Protein AF-A0A1C6MZS5-F1 (afdb_monomer)

Structure (mmCIF, N/CA/C/O backbone):
data_AF-A0A1C6MZS5-F1
#
_entry.id   AF-A0A1C6MZS5-F1
#
loop_
_atom_site.group_PDB
_atom_site.id
_atom_site.type_symbol
_atom_site.label_atom_id
_atom_site.label_alt_id
_atom_site.label_comp_id
_atom_site.label_asym_id
_atom_site.label_entity_id
_atom_site.label_seq_id
_atom_site.pdbx_PDB_ins_code
_atom_site.Cartn_x
_atom_site.Cartn_y
_atom_site.Cartn_z
_atom_site.occupancy
_atom_site.B_iso_or_equiv
_atom_site.auth_seq_id
_atom_site.auth_comp_id
_atom_site.auth_asym_id
_atom_site.auth_atom_id
_atom_site.pdbx_PDB_model_num
ATOM 1 N N . MET A 1 1 ? 2.129 -9.253 -10.970 1.00 88.56 1 MET A N 1
ATOM 2 C CA . MET A 1 1 ? 3.436 -8.562 -10.920 1.00 88.56 1 MET A CA 1
ATOM 3 C C . MET A 1 1 ? 3.468 -7.605 -12.086 1.00 88.56 1 MET A C 1
ATOM 5 O O . MET A 1 1 ? 2.915 -7.950 -13.123 1.00 88.56 1 MET A O 1
ATOM 9 N N . ILE A 1 2 ? 4.028 -6.419 -11.898 1.00 95.75 2 ILE A N 1
ATOM 10 C CA . ILE A 1 2 ? 4.122 -5.400 -12.945 1.00 95.75 2 ILE A CA 1
ATOM 11 C C . ILE A 1 2 ? 5.576 -5.397 -13.419 1.00 95.75 2 ILE A C 1
ATOM 13 O O . ILE A 1 2 ? 6.481 -5.426 -12.581 1.00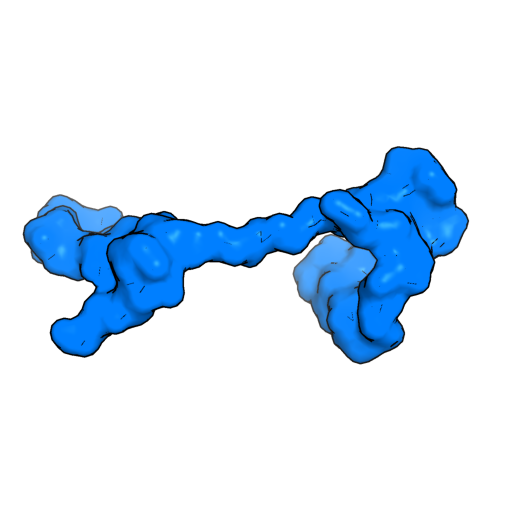 95.75 2 ILE A O 1
ATOM 17 N N . ALA A 1 3 ? 5.793 -5.431 -14.735 1.00 95.94 3 ALA A N 1
ATOM 18 C CA . ALA A 1 3 ? 7.131 -5.337 -15.316 1.00 95.94 3 ALA A CA 1
ATOM 19 C C . ALA A 1 3 ? 7.825 -4.041 -14.867 1.00 95.94 3 ALA A C 1
ATOM 21 O O . ALA A 1 3 ? 7.155 -3.090 -14.455 1.00 95.94 3 ALA A O 1
ATOM 22 N N . SER A 1 4 ? 9.157 -3.999 -14.919 1.00 96.00 4 SER A N 1
ATOM 23 C CA . SER A 1 4 ? 9.908 -2.822 -14.472 1.00 96.00 4 SER A CA 1
ATOM 24 C C . SER A 1 4 ? 9.542 -1.554 -15.249 1.00 96.00 4 SER A C 1
ATOM 26 O O . SER A 1 4 ? 9.655 -0.476 -14.695 1.00 96.00 4 SER A O 1
ATOM 28 N N . ASP A 1 5 ? 9.033 -1.650 -16.472 1.00 94.06 5 ASP A N 1
ATOM 29 C CA . ASP A 1 5 ? 8.537 -0.547 -17.305 1.00 94.06 5 ASP A CA 1
ATOM 30 C C . ASP A 1 5 ? 6.998 -0.484 -17.394 1.00 94.06 5 ASP A C 1
ATOM 32 O O . ASP A 1 5 ? 6.441 0.324 -18.130 1.00 94.06 5 ASP A O 1
ATOM 36 N N . GLY A 1 6 ? 6.292 -1.327 -16.637 1.00 95.69 6 GLY A N 1
ATOM 37 C CA . GLY A 1 6 ? 4.839 -1.478 -16.736 1.00 95.69 6 GLY A CA 1
ATOM 38 C C . GLY A 1 6 ? 4.021 -0.542 -15.841 1.00 95.69 6 GLY A C 1
ATOM 39 O O . GLY A 1 6 ? 2.797 -0.671 -15.802 1.00 95.69 6 GLY A O 1
ATOM 40 N N . LEU A 1 7 ? 4.663 0.341 -15.069 1.00 96.06 7 LEU A N 1
ATOM 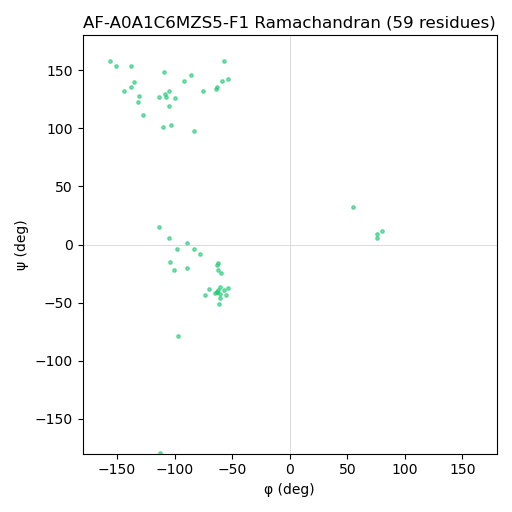41 C CA . LEU A 1 7 ? 3.963 1.340 -14.257 1.00 96.06 7 LEU A CA 1
ATOM 42 C C . LEU A 1 7 ? 3.649 2.593 -15.083 1.00 96.06 7 LEU A C 1
ATOM 44 O O . LEU A 1 7 ? 4.485 3.005 -15.883 1.00 96.06 7 LEU A O 1
ATOM 48 N N . PRO A 1 8 ? 2.513 3.263 -14.824 1.00 96.62 8 PRO A N 1
ATOM 49 C CA . PRO A 1 8 ? 2.325 4.646 -15.248 1.0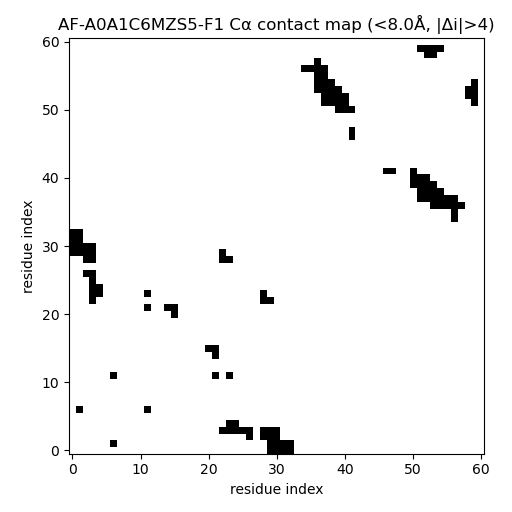0 96.62 8 PRO A CA 1
ATOM 50 C C . PRO A 1 8 ? 3.475 5.543 -14.760 1.00 96.62 8 PRO A C 1
ATOM 52 O O . PRO A 1 8 ? 3.963 5.370 -13.636 1.00 96.62 8 PRO A O 1
ATOM 55 N N . ASP A 1 9 ? 3.891 6.506 -15.588 1.00 95.62 9 ASP A N 1
ATOM 56 C CA . ASP A 1 9 ? 5.055 7.363 -15.318 1.00 95.62 9 ASP A CA 1
ATOM 57 C C . ASP A 1 9 ? 4.953 8.094 -13.974 1.00 95.62 9 ASP A C 1
ATOM 59 O O . ASP A 1 9 ? 5.899 8.088 -13.186 1.00 95.62 9 ASP A O 1
ATOM 63 N N . ASP A 1 10 ? 3.777 8.640 -13.661 1.00 97.88 10 ASP A N 1
ATOM 64 C CA . ASP A 1 10 ? 3.500 9.353 -12.409 1.00 97.88 10 ASP A CA 1
ATOM 65 C C . ASP A 1 10 ? 3.680 8.472 -11.157 1.00 97.88 10 ASP A C 1
ATOM 67 O O . ASP A 1 10 ? 4.180 8.914 -10.113 1.00 97.88 10 ASP A O 1
ATOM 71 N N . THR A 1 11 ? 3.313 7.199 -11.272 1.00 97.06 11 THR A N 1
ATOM 72 C CA . THR A 1 11 ? 3.434 6.182 -10.230 1.00 97.06 11 THR A CA 1
ATOM 73 C C . THR A 1 11 ? 4.892 5.767 -10.063 1.00 97.06 11 THR A C 1
ATOM 75 O O . THR A 1 11 ? 5.377 5.674 -8.931 1.00 97.06 11 THR A O 1
ATOM 78 N N . GLY A 1 12 ? 5.607 5.566 -11.174 1.00 96.94 12 GLY A N 1
ATOM 79 C CA . GLY A 1 12 ? 7.042 5.281 -11.175 1.00 96.94 12 GLY A CA 1
ATOM 80 C C . GLY A 1 12 ? 7.861 6.412 -10.550 1.00 96.94 12 GLY A C 1
ATOM 81 O O . GLY A 1 12 ? 8.687 6.169 -9.669 1.00 96.94 12 GLY A O 1
ATOM 82 N N . ASP A 1 13 ? 7.568 7.658 -10.917 1.00 97.75 13 ASP A N 1
ATOM 83 C CA . ASP A 1 13 ? 8.242 8.843 -10.381 1.00 97.75 13 ASP A CA 1
ATOM 84 C C . ASP A 1 13 ? 7.977 9.016 -8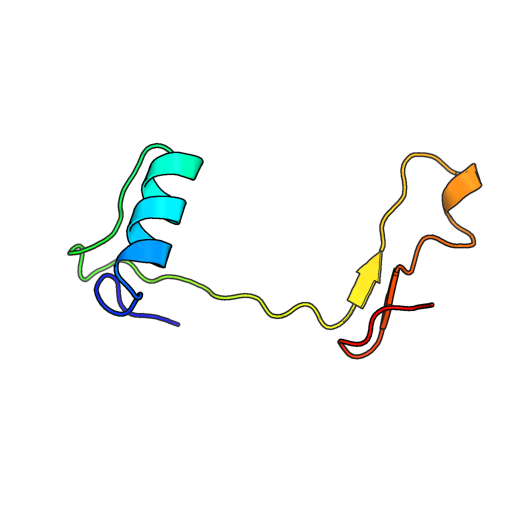.880 1.00 97.75 13 ASP A C 1
ATOM 86 O O . ASP A 1 13 ? 8.892 9.293 -8.097 1.00 97.75 13 ASP A O 1
ATOM 90 N N . SER A 1 14 ? 6.734 8.787 -8.447 1.00 97.75 14 SER A N 1
ATOM 91 C CA . SER A 1 14 ? 6.361 8.815 -7.029 1.00 97.75 14 SER A CA 1
ATOM 92 C C . SER A 1 14 ? 7.082 7.732 -6.220 1.00 97.75 14 SER A C 1
ATOM 94 O O . SER A 1 14 ? 7.560 8.008 -5.114 1.00 97.75 14 SER A O 1
ATOM 96 N N . PHE A 1 15 ? 7.211 6.519 -6.768 1.00 96.75 15 PHE A N 1
ATOM 97 C CA . PHE A 1 15 ? 7.974 5.430 -6.156 1.00 96.75 15 PHE A CA 1
ATOM 98 C C . PHE A 1 15 ? 9.451 5.810 -5.995 1.00 96.75 15 PHE A C 1
ATOM 100 O O . PHE A 1 15 ? 9.988 5.744 -4.884 1.00 96.75 15 PHE A O 1
ATOM 107 N N . ALA A 1 16 ? 10.085 6.278 -7.076 1.00 96.94 16 ALA A N 1
ATOM 108 C CA . ALA A 1 16 ? 11.494 6.657 -7.079 1.00 96.94 16 ALA A CA 1
ATOM 109 C C . ALA A 1 16 ? 11.784 7.792 -6.089 1.00 96.94 16 ALA A C 1
ATOM 111 O O . ALA A 1 16 ? 12.736 7.716 -5.311 1.00 96.94 16 ALA A O 1
ATOM 112 N N . LYS A 1 17 ? 10.916 8.8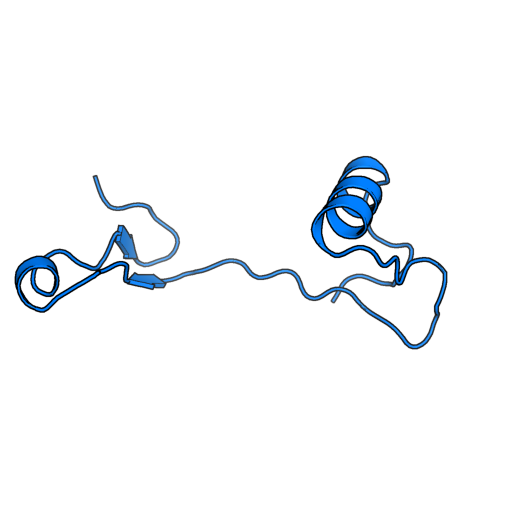10 -6.035 1.00 98.19 17 LYS A N 1
ATOM 113 C CA . LYS A 1 17 ? 11.019 9.910 -5.068 1.00 98.19 17 LYS A CA 1
ATOM 114 C C . LYS A 1 17 ? 10.870 9.437 -3.622 1.00 98.19 17 LYS A C 1
ATOM 116 O O . LYS A 1 17 ? 11.574 9.931 -2.744 1.00 98.19 17 LYS A O 1
ATOM 121 N N . LYS A 1 18 ? 9.943 8.512 -3.351 1.00 97.81 18 LYS A N 1
ATOM 122 C CA . LYS A 1 18 ? 9.676 8.022 -1.991 1.00 97.81 18 LYS A CA 1
ATOM 123 C C . LYS A 1 18 ? 10.812 7.155 -1.452 1.00 97.81 18 LYS A C 1
ATOM 125 O O . LYS A 1 18 ? 11.087 7.221 -0.255 1.00 97.81 18 LYS A O 1
ATOM 130 N N . LEU A 1 19 ? 11.421 6.330 -2.303 1.00 96.25 19 LEU A N 1
ATOM 131 C CA . LEU A 1 19 ? 12.408 5.335 -1.878 1.00 96.25 19 LEU A CA 1
ATOM 132 C C . LEU A 1 19 ? 13.859 5.723 -2.185 1.00 96.25 19 LEU A C 1
ATOM 134 O O . LEU A 1 19 ? 14.766 5.130 -1.608 1.00 96.25 19 LEU A O 1
ATOM 138 N N . GLY A 1 20 ? 14.090 6.716 -3.048 1.00 97.56 20 GLY A N 1
ATOM 139 C CA . GLY A 1 20 ? 15.425 7.199 -3.414 1.00 97.56 20 GLY A CA 1
ATOM 140 C C . GLY A 1 20 ? 16.149 6.341 -4.457 1.00 97.56 20 GLY A C 1
ATOM 141 O O . GLY A 1 20 ? 17.345 6.525 -4.669 1.00 97.56 20 GLY A O 1
ATOM 142 N N . TRP A 1 21 ? 15.453 5.403 -5.102 1.00 95.75 21 TRP A N 1
ATOM 143 C CA . TRP A 1 21 ? 15.987 4.546 -6.162 1.00 95.75 21 TRP A CA 1
ATOM 144 C C . TRP A 1 21 ? 14.881 4.144 -7.145 1.00 95.75 21 TRP A C 1
ATOM 146 O O . TRP A 1 21 ? 13.710 4.090 -6.777 1.00 95.75 21 TRP A O 1
ATOM 156 N N . ASP A 1 22 ? 15.258 3.850 -8.391 1.00 95.50 22 ASP A N 1
ATOM 157 C CA . ASP A 1 22 ? 14.319 3.582 -9.485 1.00 95.50 22 ASP A CA 1
ATOM 158 C C . ASP A 1 22 ? 14.640 2.243 -10.176 1.00 95.50 22 ASP A C 1
ATOM 160 O O . ASP A 1 22 ? 15.707 2.143 -10.788 1.00 95.50 22 ASP A O 1
ATOM 164 N N . PRO A 1 23 ? 13.794 1.197 -10.058 1.00 94.56 23 PRO A N 1
ATOM 165 C CA . PRO A 1 23 ? 13.984 -0.086 -10.738 1.00 94.56 23 PRO A CA 1
ATOM 166 C C . PRO A 1 23 ? 13.591 -0.103 -12.217 1.00 94.56 23 PRO A C 1
ATOM 168 O O . PRO A 1 23 ? 13.844 -1.124 -12.860 1.00 94.56 23 PRO A O 1
ATOM 171 N N . ARG A 1 24 ? 12.964 0.952 -12.756 1.00 95.94 24 ARG A N 1
ATOM 172 C CA . ARG A 1 24 ? 12.478 0.954 -14.142 1.00 95.94 24 ARG A CA 1
ATOM 173 C C . ARG A 1 24 ? 13.621 0.721 -15.137 1.00 95.94 24 ARG A C 1
ATOM 175 O O . ARG A 1 24 ? 14.741 1.188 -14.933 1.00 95.94 24 ARG A O 1
ATOM 182 N N . GLY A 1 25 ? 13.351 -0.055 -16.189 1.00 95.19 25 GLY A N 1
ATOM 183 C CA . GLY A 1 25 ? 14.348 -0.446 -17.197 1.00 95.19 25 GLY A CA 1
ATOM 184 C C . GLY A 1 25 ? 15.336 -1.535 -16.753 1.00 95.19 25 GLY A C 1
ATOM 185 O O . GLY A 1 25 ? 16.312 -1.798 -17.452 1.00 95.19 25 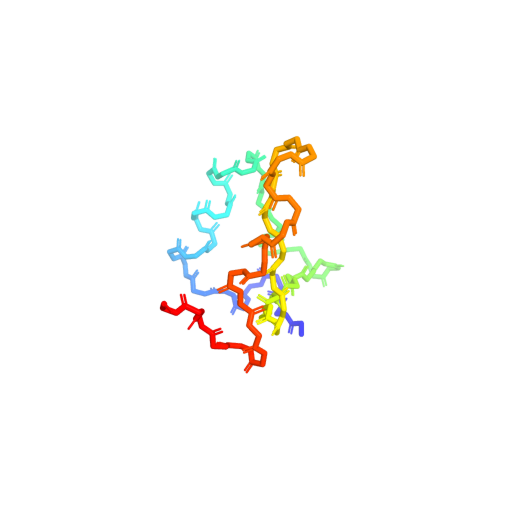GLY A O 1
ATOM 186 N N . ARG A 1 26 ? 15.124 -2.166 -15.589 1.00 95.12 26 ARG A N 1
ATOM 187 C CA . ARG A 1 26 ? 15.878 -3.355 -15.164 1.00 95.12 26 ARG A CA 1
ATOM 188 C C . ARG A 1 26 ? 15.026 -4.603 -15.364 1.00 95.12 26 ARG A C 1
ATOM 190 O O . ARG A 1 26 ? 14.152 -4.886 -14.552 1.00 95.12 26 ARG A O 1
ATOM 197 N N . ASP A 1 27 ? 15.299 -5.371 -16.413 1.00 90.62 27 ASP A N 1
ATOM 198 C CA . ASP A 1 27 ? 14.460 -6.510 -16.836 1.00 90.62 27 ASP A CA 1
ATOM 199 C C . ASP A 1 27 ? 14.346 -7.639 -15.801 1.00 90.62 27 ASP A C 1
ATOM 201 O O . ASP A 1 27 ? 13.391 -8.412 -15.807 1.00 90.62 27 ASP A O 1
ATOM 205 N N . THR A 1 28 ? 15.304 -7.738 -14.877 1.00 95.81 28 THR A N 1
ATOM 206 C CA . THR A 1 28 ? 15.273 -8.724 -13.786 1.00 95.81 28 THR A CA 1
ATOM 207 C C . THR A 1 28 ? 14.433 -8.282 -12.583 1.00 95.81 28 THR A C 1
ATOM 209 O O . THR A 1 28 ? 14.286 -9.049 -11.632 1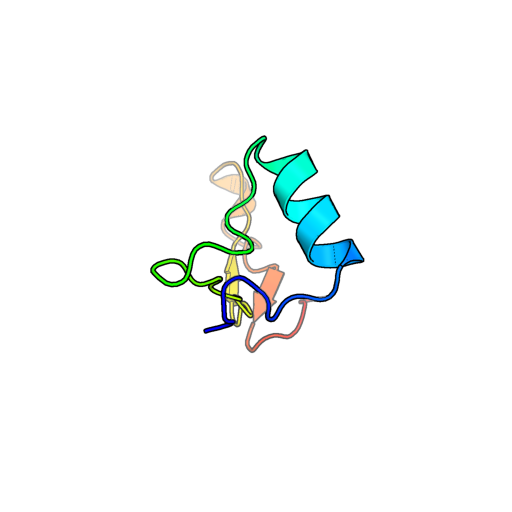.00 95.81 28 THR A O 1
ATOM 212 N N . TRP A 1 29 ? 13.886 -7.063 -12.600 1.00 96.06 29 TRP A N 1
ATOM 213 C CA . TRP A 1 29 ? 13.118 -6.476 -11.503 1.00 96.06 29 TRP A CA 1
ATOM 214 C C . TRP A 1 29 ? 11.637 -6.372 -11.866 1.00 96.06 29 TRP A C 1
ATOM 216 O O . TRP A 1 29 ? 11.264 -6.151 -13.015 1.00 96.06 29 TRP A O 1
ATOM 226 N N . VAL A 1 30 ? 10.776 -6.500 -10.857 1.00 96.50 30 VAL A N 1
ATOM 227 C CA . VAL A 1 30 ? 9.321 -6.357 -10.990 1.00 96.50 30 VAL A CA 1
ATOM 228 C C . VAL A 1 30 ? 8.766 -5.567 -9.814 1.00 96.50 30 VAL A C 1
ATOM 230 O O . VAL A 1 30 ? 9.315 -5.611 -8.711 1.00 96.50 30 VAL A O 1
ATOM 233 N N . PHE A 1 31 ? 7.635 -4.898 -10.021 1.00 96.50 31 PHE A N 1
ATOM 234 C CA . PHE A 1 31 ? 6.856 -4.328 -8.929 1.00 96.50 31 PHE A CA 1
ATOM 235 C C . PHE A 1 31 ? 5.793 -5.314 -8.440 1.00 96.50 31 PHE A C 1
ATOM 237 O O . PHE A 1 31 ? 5.111 -6.002 -9.215 1.00 96.50 31 PHE A O 1
ATOM 244 N N . LEU A 1 32 ? 5.618 -5.341 -7.121 1.00 95.81 32 LEU A N 1
ATOM 245 C CA . LEU A 1 32 ? 4.534 -6.043 -6.448 1.00 95.81 32 LEU A CA 1
ATOM 246 C C . LEU A 1 32 ? 3.505 -5.013 -5.984 1.00 95.81 32 LEU A C 1
ATOM 248 O O . LEU A 1 32 ? 3.819 -4.134 -5.186 1.00 95.81 32 LEU A O 1
ATOM 252 N N . ALA A 1 33 ? 2.278 -5.133 -6.483 1.00 93.88 33 ALA A N 1
ATOM 253 C CA . ALA A 1 33 ? 1.160 -4.307 -6.052 1.00 93.88 33 ALA A CA 1
ATOM 254 C C . ALA A 1 33 ? 0.303 -5.094 -5.054 1.00 93.88 33 ALA A C 1
ATOM 256 O O . ALA A 1 33 ? -0.115 -6.221 -5.333 1.00 93.88 33 ALA A O 1
ATOM 257 N N . PHE A 1 34 ? 0.076 -4.506 -3.880 1.00 94.69 34 PHE A N 1
ATOM 258 C CA . PHE A 1 34 ? -0.674 -5.117 -2.787 1.00 94.69 34 PHE A CA 1
ATOM 259 C C . PHE A 1 34 ? -2.040 -4.446 -2.643 1.00 94.69 34 PHE A C 1
ATOM 261 O O . PHE A 1 34 ? -2.123 -3.233 -2.468 1.00 94.69 34 PHE A O 1
ATOM 268 N N . TRP A 1 35 ? -3.102 -5.254 -2.646 1.00 95.56 35 TRP A N 1
ATOM 269 C CA . TRP A 1 35 ? -4.459 -4.822 -2.307 1.00 95.56 35 TRP A CA 1
ATOM 270 C C . TRP A 1 35 ? -4.859 -5.440 -0.966 1.00 95.56 35 TRP A C 1
ATOM 272 O O . TRP A 1 35 ? -5.190 -6.630 -0.920 1.00 95.56 35 TRP A O 1
ATOM 282 N N . PRO A 1 36 ? -4.793 -4.682 0.144 1.00 96.56 36 PRO A N 1
ATOM 283 C CA . PRO A 1 36 ? -5.120 -5.223 1.452 1.00 96.56 36 PRO A CA 1
ATOM 284 C C . PRO A 1 36 ? -6.589 -5.657 1.506 1.00 96.56 36 PRO A C 1
ATOM 286 O O . PRO A 1 36 ? -7.491 -4.958 1.054 1.00 96.56 36 PRO A O 1
ATOM 289 N N . ARG A 1 37 ? -6.827 -6.839 2.082 1.00 97.81 37 ARG A N 1
ATOM 290 C CA . ARG A 1 37 ? -8.176 -7.352 2.390 1.00 97.81 37 ARG A CA 1
ATOM 291 C C . ARG A 1 37 ? -8.535 -7.166 3.860 1.00 97.81 37 ARG A C 1
ATOM 293 O O . ARG A 1 37 ? -9.710 -7.152 4.206 1.00 97.81 37 ARG A O 1
ATOM 300 N N . ARG A 1 38 ? -7.530 -7.031 4.722 1.00 97.75 38 ARG A N 1
ATOM 301 C CA . ARG A 1 38 ? -7.680 -6.828 6.159 1.00 97.75 38 ARG A CA 1
ATOM 302 C C . ARG A 1 38 ? -6.587 -5.886 6.637 1.00 97.75 38 ARG A C 1
ATOM 304 O O . ARG A 1 38 ? -5.426 -6.105 6.298 1.00 97.75 38 ARG A O 1
ATOM 311 N N . MET A 1 39 ? -6.949 -4.875 7.419 1.00 97.69 39 MET A N 1
ATOM 312 C CA . MET A 1 39 ? -5.984 -3.987 8.067 1.00 97.69 39 MET A CA 1
ATOM 313 C C . MET A 1 39 ? -6.324 -3.845 9.535 1.00 97.69 39 MET A C 1
ATOM 315 O O . MET A 1 39 ? -7.459 -3.535 9.897 1.00 97.69 39 MET A O 1
ATOM 319 N N . LEU A 1 40 ? -5.309 -4.095 10.353 1.00 98.00 40 LEU A N 1
ATOM 320 C CA . LEU A 1 40 ? -5.333 -3.891 11.786 1.00 98.00 40 LEU A CA 1
ATOM 321 C C . LEU A 1 40 ? -4.344 -2.760 12.090 1.00 98.00 40 LEU A C 1
ATOM 323 O O . LEU A 1 40 ? -3.197 -2.837 11.655 1.00 98.00 40 LEU A O 1
ATOM 327 N N . VAL A 1 41 ? -4.781 -1.725 12.796 1.00 97.44 41 VAL A N 1
ATOM 328 C CA . VAL A 1 41 ? -3.984 -0.546 13.143 1.00 97.44 41 VAL A CA 1
ATOM 329 C C . VAL A 1 41 ? -4.166 -0.279 14.629 1.00 97.44 41 VAL A C 1
ATOM 331 O O . VAL A 1 41 ? -5.291 -0.132 15.091 1.00 97.44 41 VAL A O 1
ATOM 334 N N . TRP A 1 42 ? -3.069 -0.265 15.376 1.00 97.88 42 TRP A N 1
ATOM 335 C CA . TRP A 1 42 ? -3.060 0.038 16.803 1.00 97.88 42 TRP A CA 1
ATOM 336 C C . TRP A 1 42 ? -1.678 0.549 17.213 1.00 97.88 42 TRP A C 1
ATOM 338 O O . TRP A 1 42 ? -0.681 0.273 16.541 1.00 97.88 42 TRP A O 1
ATOM 348 N N . ARG A 1 43 ? -1.629 1.283 18.322 1.00 97.12 43 ARG A N 1
ATOM 349 C CA . ARG A 1 43 ? -0.415 1.652 19.051 1.00 97.12 43 ARG A CA 1
ATOM 350 C C . ARG A 1 43 ? -0.213 0.684 20.214 1.00 97.12 43 ARG A C 1
ATOM 352 O O . ARG A 1 43 ? 0.536 -0.276 20.085 1.00 97.12 43 ARG A O 1
ATOM 359 N N . GLU A 1 44 ? -0.953 0.897 21.299 1.00 98.00 44 GLU A N 1
ATOM 360 C CA . GLU A 1 44 ? -0.838 0.150 22.556 1.00 98.00 44 GLU A CA 1
ATOM 361 C C . GLU A 1 44 ? -2.089 -0.704 22.835 1.00 98.00 44 GLU A C 1
ATOM 363 O O . GLU A 1 44 ? -3.043 -0.727 22.052 1.00 98.00 44 GLU A O 1
ATOM 368 N N . GLU A 1 45 ? -2.095 -1.412 23.970 1.00 98.19 45 GLU A N 1
ATOM 369 C CA . GLU A 1 45 ? -3.153 -2.356 24.364 1.00 98.19 45 GLU A CA 1
ATOM 370 C C . GLU A 1 45 ? -4.563 -1.750 24.340 1.00 98.19 45 GLU A C 1
ATOM 372 O O . GLU A 1 45 ? -5.514 -2.403 23.906 1.00 98.19 45 GLU A O 1
ATOM 377 N N . ASN A 1 46 ? -4.702 -0.484 24.741 1.00 97.69 46 ASN A N 1
ATOM 378 C CA . ASN A 1 46 ? -5.988 0.209 24.779 1.00 97.69 46 ASN A CA 1
ATOM 379 C C . ASN A 1 46 ? -6.649 0.353 23.395 1.00 97.69 46 ASN A C 1
ATOM 381 O O . ASN A 1 46 ? -7.838 0.643 23.331 1.00 97.69 46 ASN A O 1
ATOM 385 N N . GLU A 1 47 ? -5.906 0.162 22.301 1.00 97.94 47 GLU A N 1
ATOM 386 C CA . GLU A 1 47 ? -6.430 0.207 20.930 1.00 97.94 47 GLU A CA 1
ATOM 387 C C . GLU A 1 47 ? -6.739 -1.185 20.365 1.00 97.94 47 GLU A C 1
ATOM 389 O O . GLU A 1 47 ? -7.267 -1.296 19.260 1.00 97.94 47 GLU A O 1
ATOM 394 N N . LEU A 1 48 ? -6.454 -2.272 21.097 1.00 97.62 48 LEU A N 1
ATOM 395 C CA . LEU A 1 48 ? -6.655 -3.615 20.559 1.00 97.62 48 LEU A CA 1
ATOM 396 C C . LEU A 1 48 ? -8.123 -3.900 20.236 1.00 97.62 48 LEU A C 1
ATOM 398 O O . LEU A 1 48 ? -8.380 -4.536 19.216 1.00 97.62 48 LEU A O 1
ATOM 402 N N . ALA A 1 49 ? -9.074 -3.454 21.057 1.00 96.81 49 ALA A N 1
ATOM 403 C CA . ALA A 1 49 ? -10.494 -3.756 20.860 1.00 96.81 49 ALA A CA 1
ATOM 404 C C . ALA A 1 49 ? -11.011 -3.304 19.478 1.00 96.81 49 ALA A C 1
ATOM 406 O O . ALA A 1 49 ? -11.702 -4.075 18.812 1.00 96.81 49 ALA A O 1
ATOM 407 N N . ASP A 1 50 ? -10.565 -2.135 19.007 1.00 95.50 50 ASP A N 1
ATOM 408 C CA . ASP A 1 50 ? -11.089 -1.470 17.804 1.00 95.50 50 ASP A CA 1
ATOM 409 C C . ASP A 1 50 ? -10.075 -1.400 16.649 1.00 95.50 50 ASP A C 1
ATOM 411 O O . ASP A 1 50 ? -10.263 -0.681 15.670 1.00 95.50 50 ASP A O 1
ATOM 415 N N . ARG A 1 51 ? -8.990 -2.182 16.723 1.00 97.56 51 ARG A N 1
ATOM 416 C CA . ARG A 1 51 ? -7.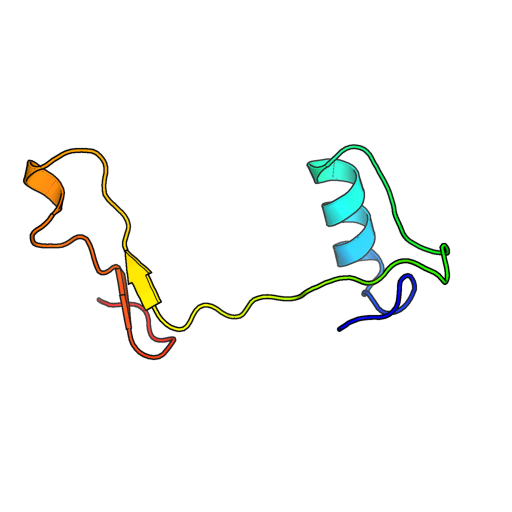872 -2.105 15.767 1.00 97.56 51 ARG A CA 1
ATOM 417 C C . ARG A 1 51 ? -8.225 -2.452 14.322 1.00 97.56 51 ARG A C 1
ATOM 419 O O . ARG A 1 51 ? -7.436 -2.178 13.427 1.00 97.56 51 ARG A O 1
ATOM 426 N N . GLU A 1 52 ? -9.342 -3.125 14.054 1.00 97.81 52 GLU A N 1
ATOM 427 C CA . GLU A 1 52 ? -9.680 -3.545 12.690 1.00 97.81 52 GLU A CA 1
ATOM 428 C C . GLU A 1 52 ? -10.345 -2.429 11.881 1.00 97.81 52 GLU A C 1
ATOM 430 O O . GLU A 1 52 ? -11.559 -2.257 11.926 1.00 97.81 52 GLU A O 1
ATOM 435 N N . LEU A 1 53 ? -9.550 -1.734 11.064 1.00 97.19 53 LEU A N 1
ATOM 436 C CA . LEU A 1 53 ? -10.032 -0.640 10.214 1.00 97.19 53 LEU A CA 1
ATOM 437 C C . LEU A 1 53 ? -10.509 -1.100 8.831 1.00 97.19 53 LEU A C 1
ATOM 439 O O . LEU A 1 53 ? -11.257 -0.389 8.166 1.00 97.19 53 LEU A O 1
ATOM 443 N N . MET A 1 54 ? -10.096 -2.284 8.374 1.00 98.38 54 MET A N 1
ATOM 444 C CA . MET A 1 54 ? -10.568 -2.855 7.111 1.00 98.38 54 MET A CA 1
ATOM 445 C C . MET A 1 54 ? -10.846 -4.343 7.259 1.00 98.38 54 MET A C 1
ATOM 447 O O . MET A 1 54 ? -10.005 -5.089 7.773 1.00 98.38 54 MET A O 1
ATOM 451 N N . ARG A 1 55 ? -11.985 -4.784 6.716 1.00 97.69 55 ARG A N 1
ATOM 452 C CA . ARG A 1 55 ? -12.307 -6.197 6.511 1.00 97.69 55 ARG A CA 1
ATOM 453 C C . ARG A 1 55 ? -12.890 -6.415 5.121 1.00 97.69 55 ARG A C 1
ATOM 455 O O . ARG A 1 55 ? -13.682 -5.616 4.643 1.00 97.69 55 ARG A O 1
ATOM 462 N N . ASP A 1 56 ? -12.488 -7.509 4.484 1.00 97.38 56 ASP A N 1
ATOM 463 C CA . ASP A 1 56 ? -12.918 -7.899 3.141 1.00 97.38 56 ASP A CA 1
ATOM 464 C C . ASP A 1 56 ? -12.687 -6.814 2.076 1.00 97.38 56 ASP A C 1
ATOM 466 O O . ASP A 1 56 ? -13.420 -6.718 1.093 1.00 97.38 56 ASP A O 1
ATOM 470 N N . GLY A 1 57 ? -11.623 -6.021 2.246 1.00 97.44 57 GLY A N 1
ATOM 471 C CA . GLY A 1 57 ? -11.283 -4.894 1.370 1.00 97.44 57 GLY A CA 1
ATOM 472 C C . GLY A 1 57 ? -12.158 -3.653 1.573 1.00 97.44 57 GLY A C 1
ATOM 473 O O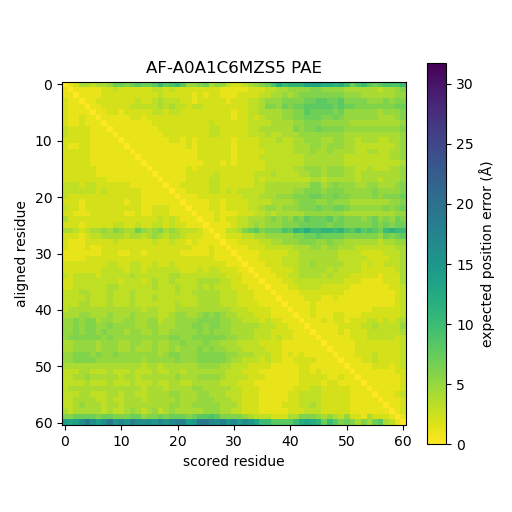 . GLY A 1 57 ? -12.022 -2.688 0.826 1.00 97.44 57 GLY A O 1
ATOM 474 N N . VAL A 1 58 ? -13.047 -3.667 2.567 1.00 97.62 58 VAL A N 1
ATOM 475 C CA . VAL A 1 58 ? -13.963 -2.571 2.879 1.00 97.62 58 VAL A CA 1
ATOM 476 C C . VAL A 1 58 ? -13.515 -1.893 4.167 1.00 97.62 58 VAL A C 1
ATOM 478 O O . VAL A 1 58 ? -13.263 -2.555 5.180 1.00 97.62 58 VAL A O 1
ATOM 481 N N . TRP A 1 59 ? -13.402 -0.568 4.120 1.00 97.19 59 TRP A N 1
ATOM 482 C CA . TRP A 1 59 ? -13.154 0.246 5.305 1.00 97.19 59 TRP A CA 1
ATOM 483 C C . TRP A 1 59 ? -14.329 0.140 6.276 1.00 97.19 59 TRP A C 1
ATOM 485 O O . TRP A 1 59 ? -15.490 0.216 5.873 1.00 97.19 59 TRP A O 1
ATOM 495 N N . ARG A 1 60 ? -14.021 -0.061 7.556 1.00 93.31 60 ARG A N 1
ATOM 496 C CA . ARG A 1 60 ? -15.002 0.010 8.636 1.00 93.31 60 ARG A CA 1
ATOM 497 C C . ARG A 1 60 ? -15.323 1.484 8.895 1.00 93.31 60 ARG A C 1
ATOM 499 O O . ARG A 1 60 ? -14.404 2.300 8.951 1.00 93.31 60 ARG A O 1
ATOM 506 N N . VAL A 1 61 ? -16.615 1.793 8.984 1.00 79.69 61 VAL A N 1
ATOM 507 C CA . VAL A 1 61 ? -17.157 3.109 9.360 1.00 79.69 61 VAL A CA 1
ATOM 508 C C . VAL A 1 61 ? -17.594 3.046 10.812 1.00 79.69 61 VAL A C 1
ATOM 510 O O . VAL A 1 61 ? -18.134 1.977 11.183 1.00 79.69 61 VAL A O 1
#

pLDDT: mean 96.16, std 2.74, range [79.69, 98.38]

Radius of gyration: 16.61 Å; Cα contacts (8 Å, |Δi|>4): 65; chains: 1; bounding box: 33×19×42 Å

Mean predicted aligned error: 3.24 Å

Foldseek 3Di:
DAFLQRDDPVVQVVVCVVPVHGSRPPRVDGDDDDQDQWFFDDDDPVCRVPRTQHHRSDGDD

Secondary structure (DSSP, 8-state):
-EETT-S-HHHHHHHHHHHS---TT-TT-EE-----SEEE--SSGGGSTT-EEEETTEE--

Sequence (61 aa):
MIASDGLPDDTGDSFAKKLGWDPRGRDTWVFLAFWPRRMLVWREENELADRELMRDGVWRV

Solvent-accessible surface area (backbone atoms only — not comparable to full-atom values): 3876 Å² total; per-residue (Å²): 121,37,53,30,74,64,57,59,68,72,59,47,52,51,48,21,68,76,70,74,55,73,62,58,82,35,89,94,41,67,45,83,84,83,82,71,42,63,41,75,57,69,88,56,77,92,34,59,90,73,16,65,48,26,54,87,59,38,74,62,129